Protein AF-A0A6H1RG09-F1 (afdb_monomer)

Foldseek 3Di:
DDPPPQWPDWAWDAAPNWTKIKTDGPVCVVQQWIWIWTDQAPDIDIFIFGDPDDPPDDRRVVNNVVCNVCNVVGHD

Mean predicted aligned error: 4.88 Å

Structure (mmCIF, N/CA/C/O backbone):
data_AF-A0A6H1RG09-F1
#
_entry.id   AF-A0A6H1RG09-F1
#
loop_
_atom_site.group_PDB
_atom_site.id
_atom_site.type_symbol
_atom_site.label_atom_id
_atom_site.label_alt_id
_atom_site.label_comp_id
_atom_site.label_asym_id
_atom_site.label_entity_id
_atom_site.label_seq_id
_atom_site.pdbx_PDB_ins_code
_atom_site.Cartn_x
_atom_site.Cartn_y
_atom_site.Cartn_z
_atom_site.occupancy
_atom_site.B_iso_or_equiv
_atom_site.auth_seq_id
_atom_site.auth_comp_id
_atom_site.auth_asym_id
_atom_site.auth_atom_id
_atom_site.pdbx_PDB_model_num
ATOM 1 N N . MET A 1 1 ? 23.704 -11.477 12.621 1.00 37.25 1 MET A N 1
ATOM 2 C CA . MET A 1 1 ? 22.285 -11.619 12.235 1.00 37.25 1 MET A CA 1
ATOM 3 C C . MET A 1 1 ? 22.133 -10.923 10.893 1.00 37.25 1 MET A C 1
ATOM 5 O O . MET A 1 1 ? 22.344 -9.721 10.842 1.00 37.25 1 MET A O 1
ATOM 9 N N . TRP A 1 2 ? 21.935 -11.663 9.802 1.00 40.56 2 TRP A N 1
ATOM 10 C CA . TRP A 1 2 ? 21.840 -11.080 8.460 1.00 40.56 2 TRP A CA 1
ATOM 11 C C . TRP A 1 2 ? 20.465 -10.428 8.305 1.00 40.56 2 TRP A C 1
ATOM 13 O O . TRP A 1 2 ? 19.474 -11.123 8.108 1.00 40.56 2 TRP A O 1
ATOM 23 N N . GLN A 1 3 ? 20.388 -9.106 8.443 1.00 53.16 3 GLN A N 1
A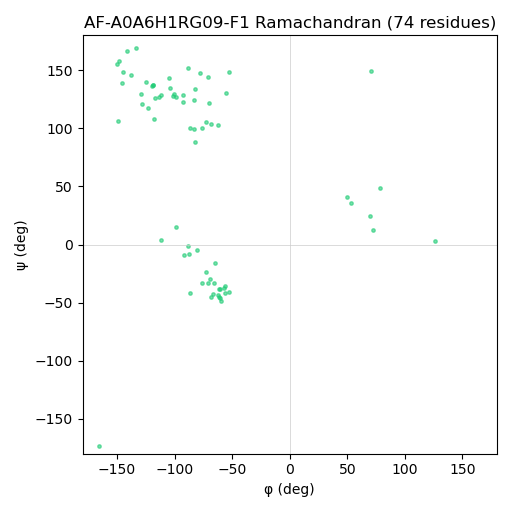TOM 24 C CA . GLN A 1 3 ? 19.231 -8.349 7.972 1.00 53.16 3 GLN A CA 1
ATOM 25 C C . GLN A 1 3 ? 19.451 -8.131 6.474 1.00 53.16 3 GLN A C 1
ATOM 27 O O . GLN A 1 3 ? 20.116 -7.184 6.063 1.00 53.16 3 GLN A O 1
ATOM 32 N N . GLN A 1 4 ? 19.001 -9.084 5.658 1.00 61.88 4 GLN A N 1
ATOM 33 C CA . GLN A 1 4 ? 18.905 -8.852 4.222 1.00 61.88 4 GLN A CA 1
ATOM 34 C C . GLN A 1 4 ? 17.730 -7.905 4.003 1.00 61.88 4 GLN A C 1
ATOM 36 O O . GLN A 1 4 ? 16.571 -8.279 4.167 1.00 61.88 4 GLN A O 1
ATOM 41 N N . ASP A 1 5 ? 18.052 -6.651 3.704 1.00 78.94 5 ASP A N 1
ATOM 42 C CA . ASP A 1 5 ? 17.077 -5.698 3.206 1.00 78.94 5 ASP A CA 1
ATOM 43 C C . ASP A 1 5 ? 16.653 -6.143 1.802 1.00 78.94 5 ASP A C 1
ATOM 45 O O . ASP A 1 5 ? 17.419 -6.023 0.842 1.00 78.94 5 ASP A O 1
ATOM 49 N N . ASN A 1 6 ? 15.465 -6.734 1.703 1.00 85.81 6 ASN A N 1
ATOM 50 C CA . ASN A 1 6 ? 14.900 -7.232 0.449 1.00 85.81 6 ASN A CA 1
ATOM 51 C C . ASN A 1 6 ? 14.107 -6.153 -0.297 1.00 85.81 6 ASN A C 1
ATOM 53 O O . ASN A 1 6 ? 13.641 -6.398 -1.406 1.00 85.81 6 ASN A O 1
ATOM 57 N N . TRP A 1 7 ? 13.997 -4.946 0.259 1.00 86.81 7 TRP A N 1
ATOM 58 C CA . TRP A 1 7 ? 13.194 -3.881 -0.322 1.00 86.81 7 TRP A CA 1
ATOM 59 C C . TRP A 1 7 ? 14.038 -2.990 -1.229 1.00 86.81 7 TRP A C 1
ATOM 61 O O . TRP A 1 7 ? 15.105 -2.507 -0.857 1.00 86.81 7 TRP A O 1
ATOM 71 N N . ALA A 1 8 ? 13.567 -2.770 -2.451 1.00 89.69 8 ALA A N 1
ATOM 72 C CA . ALA A 1 8 ? 14.050 -1.681 -3.292 1.00 89.69 8 ALA A CA 1
ATOM 73 C C . ALA A 1 8 ? 13.456 -0.343 -2.829 1.00 89.69 8 ALA A C 1
ATOM 75 O O . ALA A 1 8 ? 14.119 0.688 -2.904 1.00 89.69 8 ALA A O 1
ATOM 76 N N . LYS A 1 9 ? 12.218 -0.378 -2.323 1.00 89.56 9 LYS A N 1
ATOM 77 C CA . LYS A 1 9 ? 11.517 0.749 -1.705 1.00 89.56 9 LYS A CA 1
ATOM 78 C C . LYS A 1 9 ? 10.639 0.221 -0.579 1.00 89.56 9 LYS A C 1
ATOM 80 O O . LYS A 1 9 ? 9.994 -0.812 -0.746 1.00 89.56 9 LYS A O 1
ATOM 85 N N . PHE A 1 10 ? 10.606 0.928 0.542 1.00 92.50 10 PHE A N 1
ATOM 86 C CA . PHE A 1 10 ? 9.673 0.661 1.629 1.00 92.50 10 PHE A CA 1
ATOM 87 C C . PHE A 1 10 ? 9.358 1.971 2.345 1.00 92.50 10 PHE A C 1
ATOM 89 O O . PHE A 1 10 ? 10.183 2.486 3.099 1.00 92.50 10 PHE A O 1
ATOM 96 N N . ASP A 1 11 ? 8.154 2.484 2.123 1.00 94.44 11 ASP A N 1
ATOM 97 C CA . ASP A 1 11 ? 7.663 3.701 2.756 1.00 94.44 11 ASP A CA 1
ATOM 98 C C . ASP A 1 11 ? 6.542 3.351 3.726 1.00 94.44 11 ASP A C 1
ATOM 100 O O . ASP A 1 11 ? 5.582 2.665 3.370 1.00 94.44 11 ASP A O 1
ATOM 104 N N . ARG A 1 12 ? 6.661 3.840 4.962 1.00 95.81 12 ARG A N 1
ATOM 105 C CA . ARG A 1 12 ? 5.581 3.770 5.952 1.00 95.81 12 ARG A CA 1
ATOM 106 C C . ARG A 1 12 ? 4.618 4.918 5.715 1.00 95.81 12 ARG A C 1
ATOM 108 O O . ARG A 1 12 ? 5.048 6.058 5.559 1.00 95.81 12 ARG A O 1
ATOM 115 N N . LEU A 1 13 ? 3.333 4.604 5.732 1.00 96.25 13 LEU A N 1
ATOM 116 C CA . LEU A 1 13 ? 2.252 5.519 5.407 1.00 96.25 13 LEU A CA 1
ATOM 117 C C . LEU A 1 13 ? 1.143 5.408 6.456 1.00 96.25 13 LEU A C 1
ATOM 119 O O . LEU A 1 13 ? 1.105 4.483 7.270 1.00 96.25 13 LEU A O 1
ATOM 123 N N . GLU A 1 14 ? 0.210 6.345 6.390 1.00 96.50 14 GLU A N 1
ATOM 124 C CA . GLU A 1 14 ? -1.062 6.274 7.095 1.00 96.50 14 GLU A CA 1
ATOM 125 C C . GLU A 1 14 ? -2.177 6.544 6.084 1.00 96.50 14 GLU A C 1
ATOM 127 O O . GLU A 1 14 ? -2.100 7.510 5.325 1.00 96.50 14 GLU A O 1
ATOM 132 N N . ILE A 1 15 ? -3.189 5.676 6.042 1.00 95.44 15 ILE A N 1
ATOM 133 C CA . ILE A 1 15 ? -4.337 5.800 5.132 1.00 95.44 15 ILE A CA 1
ATOM 134 C C . ILE A 1 15 ? -5.608 5.689 5.966 1.00 95.44 15 ILE A C 1
ATOM 136 O O . ILE A 1 15 ? -5.812 4.684 6.637 1.00 95.44 15 ILE A O 1
ATOM 140 N N . ASP A 1 16 ? -6.464 6.713 5.942 1.00 94.81 16 ASP A N 1
ATOM 141 C CA . ASP A 1 16 ? -7.704 6.753 6.744 1.00 94.81 16 ASP A CA 1
ATOM 142 C C . ASP A 1 16 ? -7.466 6.506 8.259 1.00 94.81 16 ASP A C 1
ATOM 144 O O . ASP A 1 16 ? -8.250 5.858 8.957 1.00 94.81 16 ASP A O 1
ATOM 148 N N . GLY A 1 17 ? -6.334 6.998 8.782 1.00 94.62 17 GLY A N 1
ATOM 149 C CA . GLY A 1 17 ? -5.921 6.788 10.175 1.00 94.62 17 GLY A CA 1
ATOM 150 C C . GLY A 1 17 ? -5.444 5.366 10.491 1.00 94.62 17 GLY A C 1
ATOM 151 O O . GLY A 1 17 ? -5.338 5.004 11.663 1.00 94.62 17 GLY A O 1
ATOM 152 N N . ARG A 1 18 ? -5.203 4.537 9.468 1.00 94.50 18 ARG A N 1
ATOM 153 C CA . ARG A 1 18 ? -4.746 3.148 9.597 1.00 94.50 18 ARG A CA 1
ATOM 154 C C . ARG A 1 18 ? -3.268 3.043 9.234 1.00 94.50 18 ARG A C 1
ATOM 156 O O . ARG A 1 18 ? -2.842 3.688 8.270 1.00 94.50 18 ARG A O 1
ATOM 163 N N . PRO A 1 19 ? -2.499 2.186 9.925 1.00 96.62 19 PRO A N 1
ATOM 164 C CA . PRO A 1 19 ? -1.155 1.839 9.492 1.00 96.62 19 PRO A CA 1
ATOM 165 C C . PRO A 1 19 ? -1.168 1.314 8.056 1.00 96.62 19 PRO A C 1
ATOM 167 O O . PRO A 1 19 ? -1.948 0.421 7.710 1.00 96.62 19 PRO A O 1
ATOM 170 N N . ALA A 1 20 ? -0.286 1.866 7.231 1.00 97.06 20 ALA A N 1
ATOM 171 C CA . ALA A 1 20 ? -0.131 1.482 5.841 1.00 97.06 20 ALA A CA 1
ATOM 172 C C . ALA A 1 20 ? 1.347 1.478 5.431 1.00 97.06 20 ALA A C 1
ATOM 174 O O . ALA A 1 20 ? 2.224 1.996 6.129 1.00 97.06 20 ALA A O 1
ATOM 175 N N . ALA A 1 21 ? 1.636 0.877 4.285 1.00 96.94 21 ALA A N 1
ATOM 176 C CA . ALA A 1 21 ? 2.942 0.955 3.651 1.00 96.94 21 ALA A CA 1
ATOM 177 C C . ALA A 1 21 ? 2.815 0.859 2.131 1.00 96.94 21 ALA A C 1
ATOM 179 O O . ALA A 1 21 ? 1.873 0.259 1.614 1.00 96.94 21 ALA A O 1
ATOM 180 N N . SER A 1 22 ? 3.796 1.408 1.421 1.00 95.81 22 SER A N 1
ATOM 181 C CA . SER A 1 22 ? 4.036 1.081 0.015 1.00 95.81 22 SER A CA 1
ATOM 182 C C . SER A 1 22 ? 5.430 0.501 -0.142 1.00 95.81 22 SER A C 1
ATOM 184 O O . SER A 1 22 ? 6.378 1.023 0.448 1.00 95.81 22 SER A O 1
ATOM 186 N N . ALA A 1 23 ? 5.570 -0.563 -0.921 1.00 93.62 23 ALA A N 1
ATOM 187 C CA . ALA A 1 23 ? 6.822 -1.285 -1.032 1.00 93.62 23 ALA A CA 1
ATOM 188 C C . ALA A 1 23 ? 7.060 -1.838 -2.437 1.00 93.62 23 ALA A C 1
ATOM 190 O O . ALA A 1 23 ? 6.134 -2.235 -3.140 1.00 93.62 23 ALA A O 1
ATOM 191 N N . ILE A 1 24 ? 8.336 -1.904 -2.807 1.00 91.62 24 ILE A N 1
ATOM 192 C CA . ILE A 1 24 ? 8.827 -2.604 -3.992 1.00 91.62 24 ILE A CA 1
ATOM 193 C C . ILE A 1 24 ? 9.861 -3.602 -3.496 1.00 91.62 24 ILE A C 1
ATOM 195 O O . ILE A 1 24 ? 10.889 -3.206 -2.940 1.00 91.62 24 ILE A O 1
ATOM 199 N N . ASP A 1 25 ? 9.606 -4.890 -3.688 1.00 88.75 25 ASP A N 1
ATOM 200 C CA . ASP A 1 25 ? 10.610 -5.924 -3.442 1.00 88.75 25 ASP A CA 1
ATOM 201 C C . ASP A 1 25 ? 11.712 -5.860 -4.515 1.00 88.75 25 ASP A C 1
ATOM 203 O O . ASP A 1 25 ? 11.447 -5.588 -5.690 1.00 88.75 25 ASP A O 1
ATOM 207 N N . LYS A 1 26 ? 12.969 -6.123 -4.141 1.00 88.50 26 LYS A N 1
ATOM 208 C CA . LYS A 1 26 ? 14.107 -6.092 -5.079 1.00 88.50 26 LYS A CA 1
ATOM 209 C C . LYS A 1 26 ? 13.908 -7.029 -6.270 1.00 88.50 26 LYS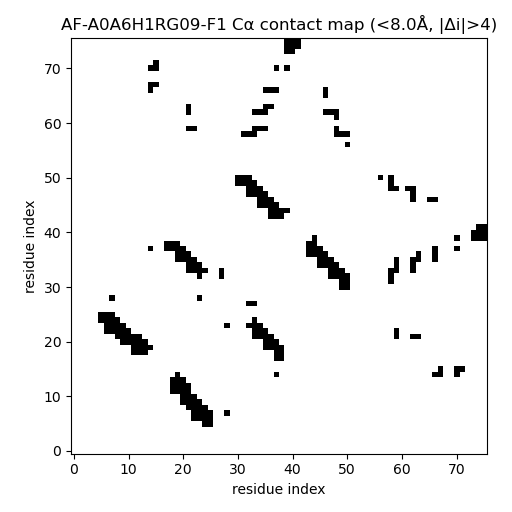 A C 1
ATOM 211 O O . LYS A 1 26 ? 14.296 -6.664 -7.379 1.00 88.50 26 LYS A O 1
ATOM 216 N N . SER A 1 27 ? 13.281 -8.190 -6.076 1.00 85.12 27 SER A N 1
ATOM 217 C CA . SER A 1 27 ? 12.967 -9.138 -7.154 1.00 85.12 27 SER A CA 1
ATOM 218 C C . SER A 1 27 ? 11.833 -8.660 -8.069 1.00 85.12 27 SER A C 1
ATOM 220 O O . SER A 1 27 ? 11.788 -9.038 -9.238 1.00 85.12 27 SER A O 1
ATOM 222 N N . ALA A 1 28 ? 10.963 -7.777 -7.571 1.00 81.56 28 ALA A N 1
ATOM 223 C CA . ALA A 1 28 ? 9.806 -7.246 -8.288 1.00 81.56 28 ALA A CA 1
ATOM 224 C C . ALA A 1 28 ? 10.121 -5.995 -9.131 1.00 81.56 28 ALA A C 1
ATOM 226 O O . ALA A 1 28 ? 9.297 -5.578 -9.944 1.00 81.56 28 ALA A O 1
ATOM 227 N N . THR A 1 29 ? 11.325 -5.425 -9.002 1.00 78.94 29 THR A N 1
ATOM 228 C CA . THR A 1 29 ? 11.746 -4.225 -9.752 1.00 78.94 29 THR A CA 1
ATOM 229 C C . THR A 1 29 ? 11.646 -4.389 -11.272 1.00 78.94 29 THR A C 1
ATOM 231 O O . THR A 1 29 ? 11.157 -3.491 -11.951 1.00 78.94 29 THR A O 1
ATOM 234 N N . GLN A 1 30 ? 12.040 -5.544 -11.823 1.00 78.81 30 GLN A N 1
ATOM 235 C CA . GLN A 1 30 ? 11.928 -5.813 -13.267 1.00 78.81 30 GLN A CA 1
ATOM 236 C C . GLN A 1 30 ? 10.475 -5.963 -13.732 1.00 78.81 30 GLN A C 1
ATOM 238 O O . GLN A 1 30 ? 10.159 -5.633 -14.873 1.00 78.81 30 GLN A O 1
ATOM 243 N N . ALA A 1 31 ? 9.599 -6.442 -12.847 1.00 77.94 31 ALA A N 1
ATOM 244 C CA . ALA A 1 31 ? 8.165 -6.552 -13.095 1.00 77.94 31 ALA A CA 1
ATOM 245 C C . ALA A 1 31 ? 7.423 -5.223 -12.888 1.00 77.94 31 ALA A C 1
ATOM 247 O O . ALA A 1 31 ? 6.223 -5.165 -13.150 1.00 77.94 31 ALA A O 1
ATOM 248 N N . ARG A 1 32 ? 8.129 -4.177 -12.423 1.00 82.38 32 ARG A N 1
ATOM 249 C CA . ARG A 1 32 ? 7.574 -2.851 -12.118 1.00 82.38 32 ARG A CA 1
ATOM 250 C C . ARG A 1 32 ? 6.335 -2.920 -11.247 1.00 82.38 32 ARG A C 1
ATOM 252 O O . ARG A 1 32 ? 5.328 -2.267 -11.496 1.00 82.38 32 ARG A O 1
ATOM 259 N N . LEU A 1 33 ? 6.397 -3.805 -10.266 1.00 88.19 33 LEU A N 1
ATOM 260 C CA . LEU A 1 33 ? 5.305 -4.039 -9.352 1.00 88.19 33 LEU A CA 1
ATOM 261 C C . LEU A 1 33 ? 5.578 -3.258 -8.073 1.00 88.19 33 LEU A C 1
ATOM 263 O O . LEU A 1 33 ? 6.645 -3.396 -7.471 1.00 88.19 33 LEU A O 1
ATOM 267 N N . CYS A 1 34 ? 4.601 -2.459 -7.664 1.00 92.44 34 CYS A N 1
ATOM 268 C CA . CYS A 1 34 ? 4.564 -1.871 -6.339 1.00 92.44 34 CYS A CA 1
ATOM 269 C C . CYS A 1 34 ? 3.328 -2.343 -5.588 1.00 92.44 34 CYS A C 1
ATOM 271 O O . CYS A 1 34 ? 2.220 -2.362 -6.128 1.00 92.44 34 CYS A O 1
ATOM 273 N N . SER A 1 35 ? 3.533 -2.677 -4.322 1.00 94.75 35 SER A N 1
ATOM 274 C CA . SER A 1 35 ? 2.476 -3.064 -3.404 1.00 94.75 35 SER A CA 1
ATOM 275 C C . SER A 1 35 ? 2.146 -1.890 -2.493 1.00 94.75 35 SER A C 1
ATOM 277 O O . SER A 1 35 ? 3.033 -1.356 -1.831 1.00 94.75 35 SER A O 1
ATOM 279 N N . ALA A 1 36 ? 0.875 -1.513 -2.403 1.00 96.62 36 ALA A N 1
ATOM 280 C CA . ALA A 1 36 ? 0.347 -0.708 -1.306 1.00 96.62 36 ALA A CA 1
ATOM 281 C C . ALA A 1 36 ? -0.455 -1.614 -0.372 1.00 96.62 36 ALA A C 1
ATOM 283 O O . ALA A 1 36 ? -1.248 -2.434 -0.827 1.00 96.62 36 ALA A O 1
ATOM 284 N N . LEU A 1 37 ? -0.263 -1.480 0.935 1.00 96.44 37 LEU A N 1
ATOM 285 C CA . LEU A 1 37 ? -0.957 -2.295 1.925 1.00 96.44 37 LEU 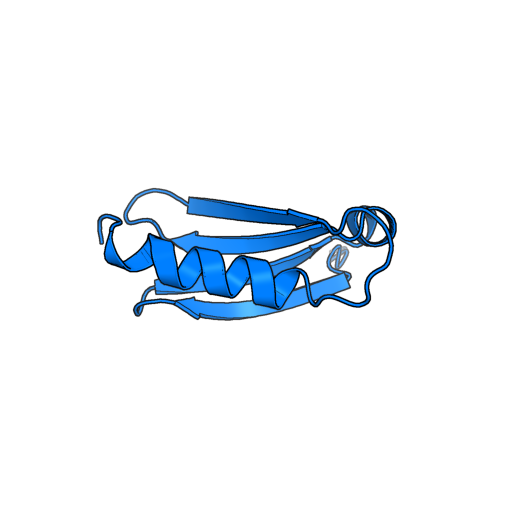A CA 1
ATOM 286 C C . LEU A 1 37 ? -1.418 -1.463 3.113 1.00 96.44 37 LEU A C 1
ATOM 288 O O . LEU A 1 37 ? -0.738 -0.521 3.512 1.00 96.44 37 LEU A O 1
ATOM 292 N N . PHE A 1 38 ? -2.567 -1.817 3.681 1.00 97.25 38 PHE A N 1
ATOM 293 C CA . PHE A 1 38 ? -3.125 -1.148 4.856 1.00 97.25 38 PHE A CA 1
ATOM 294 C C . PHE A 1 38 ? -3.931 -2.117 5.730 1.00 97.25 38 PHE A C 1
ATOM 296 O O . PHE A 1 38 ? -4.395 -3.164 5.264 1.00 97.25 38 PHE A O 1
ATOM 303 N N . ASP A 1 39 ? -4.087 -1.761 7.005 1.00 96.81 39 ASP A N 1
ATOM 304 C CA . ASP A 1 39 ? -4.894 -2.509 7.975 1.00 96.81 39 ASP A CA 1
ATOM 305 C C . ASP A 1 39 ? -6.400 -2.406 7.674 1.00 96.81 39 ASP A C 1
ATOM 307 O O . ASP A 1 39 ? -6.984 -1.319 7.666 1.00 96.81 39 ASP A O 1
ATOM 311 N N . ALA A 1 40 ? -7.041 -3.554 7.464 1.00 95.50 40 ALA A N 1
ATOM 312 C CA . ALA A 1 40 ? -8.454 -3.675 7.120 1.00 95.50 40 ALA A CA 1
ATOM 313 C C . ALA A 1 40 ? -9.370 -4.008 8.320 1.00 95.50 40 ALA A C 1
ATOM 315 O O . ALA A 1 40 ? -10.514 -4.407 8.103 1.00 95.50 40 ALA A O 1
ATOM 316 N N . GLY A 1 41 ? -8.892 -3.860 9.564 1.00 92.44 41 GLY A N 1
ATOM 317 C CA . GLY A 1 41 ? -9.696 -4.068 10.778 1.00 92.44 41 GLY A CA 1
ATOM 318 C C . GLY A 1 41 ? -9.883 -5.546 11.123 1.00 92.44 41 GLY A C 1
ATOM 319 O O . GLY A 1 41 ? -10.999 -6.022 11.321 1.00 92.44 41 GLY A O 1
ATOM 320 N N . GLY A 1 42 ? -8.780 -6.300 11.124 1.00 93.19 42 GLY A N 1
ATOM 321 C CA . GLY A 1 42 ? -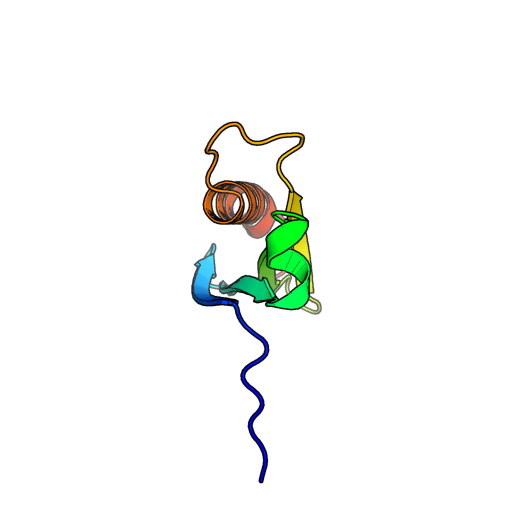8.766 -7.757 11.344 1.00 93.19 42 GLY A CA 1
ATOM 322 C C . GLY A 1 42 ? -8.047 -8.551 10.251 1.00 93.19 42 GLY A C 1
ATOM 323 O O . GLY A 1 42 ? -7.996 -9.779 10.302 1.00 93.19 42 GLY A O 1
ATOM 324 N N . GLY A 1 43 ? -7.474 -7.856 9.271 1.00 93.81 43 GLY A N 1
ATOM 325 C CA . GLY A 1 43 ? -6.676 -8.428 8.196 1.00 93.81 43 GLY A CA 1
ATOM 326 C C . GLY A 1 43 ? -5.887 -7.346 7.467 1.00 93.81 43 GLY A C 1
ATOM 327 O O . GLY A 1 43 ? -5.886 -6.185 7.868 1.00 93.81 43 GLY A O 1
ATOM 328 N N . VAL A 1 44 ? -5.230 -7.726 6.377 1.00 95.62 44 VAL A N 1
ATOM 329 C CA . VAL A 1 44 ? -4.485 -6.801 5.518 1.00 95.62 44 VAL A CA 1
ATOM 330 C C . VAL A 1 44 ? -5.082 -6.822 4.121 1.00 95.62 44 VAL A C 1
ATOM 332 O O . VAL A 1 44 ? -5.394 -7.889 3.590 1.00 95.62 44 VAL A O 1
ATOM 335 N N . ILE A 1 45 ? -5.230 -5.646 3.521 1.00 96.62 45 ILE A N 1
ATOM 336 C CA . ILE A 1 45 ? -5.461 -5.531 2.083 1.00 96.62 45 ILE A CA 1
ATOM 337 C C . ILE A 1 45 ? -4.136 -5.177 1.436 1.00 96.62 45 ILE A C 1
ATOM 339 O O . ILE A 1 45 ? -3.462 -4.251 1.879 1.00 96.62 45 ILE A O 1
ATOM 343 N N . ILE A 1 46 ? -3.781 -5.931 0.399 1.00 96.25 46 ILE A N 1
ATOM 344 C CA . ILE A 1 46 ? -2.587 -5.726 -0.416 1.00 96.25 46 ILE A CA 1
ATOM 345 C C . ILE A 1 46 ? -3.065 -5.418 -1.830 1.00 96.25 46 ILE A C 1
ATOM 347 O O . ILE A 1 46 ? -3.877 -6.152 -2.395 1.00 96.25 46 ILE A O 1
ATOM 351 N N . ILE A 1 47 ? -2.592 -4.305 -2.369 1.00 95.94 47 ILE A N 1
ATOM 352 C CA . ILE A 1 47 ? -2.912 -3.812 -3.701 1.00 95.94 47 ILE A CA 1
ATOM 353 C C . ILE A 1 47 ? -1.613 -3.791 -4.483 1.00 95.94 47 ILE A C 1
ATOM 355 O O . ILE A 1 47 ? -0.762 -2.935 -4.250 1.00 95.94 47 ILE A O 1
ATOM 359 N N . ASP A 1 48 ? -1.494 -4.721 -5.419 1.00 93.81 48 ASP A N 1
ATOM 360 C CA . ASP A 1 48 ? -0.377 -4.763 -6.347 1.00 93.81 48 ASP A CA 1
ATOM 361 C C . ASP A 1 48 ? -0.743 -4.002 -7.615 1.00 93.81 48 ASP A C 1
ATOM 363 O O . ASP A 1 48 ? -1.729 -4.307 -8.293 1.00 93.81 48 ASP A O 1
ATOM 367 N N . VAL A 1 49 ? 0.065 -2.999 -7.934 1.00 92.00 49 VAL A N 1
ATOM 368 C CA . VAL A 1 49 ? -0.018 -2.260 -9.188 1.00 92.00 49 VAL A CA 1
ATOM 369 C C . VAL A 1 49 ? 1.244 -2.548 -9.972 1.00 92.00 49 VAL A C 1
ATOM 371 O O . VAL A 1 49 ? 2.353 -2.384 -9.470 1.00 92.00 49 VAL A O 1
ATOM 374 N N . SER A 1 50 ? 1.058 -2.984 -11.212 1.00 90.44 50 SER A N 1
ATOM 375 C CA . SER A 1 50 ? 2.137 -3.179 -12.169 1.00 90.44 50 SER A CA 1
ATOM 376 C C . SER A 1 50 ? 1.854 -2.398 -13.434 1.00 90.44 50 SER A C 1
ATOM 378 O O . SER A 1 50 ? 0.722 -2.405 -13.932 1.00 90.44 50 SER A O 1
ATOM 380 N N . GLU A 1 51 ? 2.883 -1.795 -14.003 1.00 82.44 51 GLU A N 1
ATOM 381 C CA . GLU A 1 51 ? 2.764 -1.109 -15.277 1.00 82.44 51 GLU A CA 1
ATOM 382 C C . GLU A 1 51 ? 2.879 -2.091 -16.456 1.00 82.44 51 GLU A C 1
ATOM 384 O O . GLU A 1 51 ? 3.859 -2.829 -16.598 1.00 82.44 51 GLU A O 1
ATOM 389 N N . PHE A 1 52 ? 1.878 -2.109 -17.343 1.00 74.38 52 PHE A N 1
ATOM 390 C CA . PHE A 1 52 ? 1.978 -2.866 -18.590 1.00 74.38 52 PHE A CA 1
ATOM 391 C C . PHE A 1 52 ? 2.720 -2.034 -19.642 1.00 74.38 52 PHE A C 1
ATOM 393 O O . PHE A 1 52 ? 2.115 -1.205 -20.329 1.00 74.38 52 PHE A O 1
ATOM 400 N N . ARG A 1 53 ? 4.018 -2.340 -19.802 1.00 72.25 53 ARG A N 1
ATOM 401 C CA . ARG A 1 53 ? 5.024 -1.578 -20.577 1.00 72.25 53 ARG A CA 1
ATOM 402 C C . ARG A 1 53 ? 5.383 -0.256 -19.903 1.00 72.25 53 ARG A C 1
ATOM 404 O O . ARG A 1 53 ? 4.539 0.344 -19.268 1.00 72.25 53 ARG A O 1
ATOM 411 N N . ASP A 1 54 ? 6.621 0.188 -20.097 1.00 76.12 54 ASP A N 1
ATOM 412 C CA . ASP A 1 54 ? 7.123 1.445 -19.537 1.00 76.12 54 A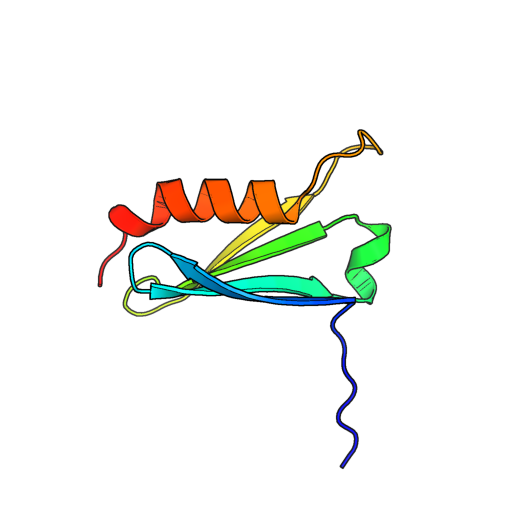SP A CA 1
ATOM 413 C C . ASP A 1 54 ? 6.361 2.662 -20.063 1.00 76.12 54 ASP A C 1
ATOM 415 O O . ASP A 1 54 ? 6.576 3.073 -21.206 1.00 76.12 54 ASP A O 1
ATOM 419 N N . GLN A 1 55 ? 5.463 3.216 -19.253 1.00 81.00 55 GLN A N 1
ATOM 420 C CA . GLN A 1 55 ? 4.774 4.480 -19.525 1.00 81.00 55 GLN A CA 1
ATOM 421 C C . GLN A 1 55 ? 5.214 5.585 -18.553 1.00 81.00 55 GLN A C 1
ATOM 423 O O . GLN A 1 55 ? 4.714 6.708 -18.648 1.00 81.00 55 GLN A O 1
ATOM 428 N N . GLY A 1 56 ? 6.177 5.305 -17.667 1.00 80.81 56 GLY A N 1
ATOM 429 C CA . GLY A 1 56 ? 6.685 6.252 -16.677 1.00 80.81 56 GLY A CA 1
ATOM 430 C C . GLY A 1 56 ? 5.684 6.591 -15.569 1.00 80.81 56 GLY A C 1
ATOM 431 O O . GLY A 1 56 ? 5.768 7.679 -14.995 1.00 80.81 56 GLY A O 1
ATOM 432 N N . LEU A 1 57 ? 4.716 5.714 -15.292 1.00 83.62 57 LEU A N 1
ATOM 433 C CA . LEU A 1 57 ? 3.771 5.877 -14.187 1.00 83.62 57 LEU A CA 1
ATOM 434 C C . LEU A 1 57 ? 4.424 5.510 -12.847 1.00 83.62 57 LEU A C 1
ATOM 436 O O . LEU A 1 57 ? 5.260 4.620 -12.778 1.00 83.62 57 LEU A O 1
ATOM 440 N N . ASP A 1 58 ? 4.011 6.179 -11.767 1.00 87.44 58 ASP A N 1
ATOM 441 C CA . ASP A 1 58 ? 4.380 5.783 -10.402 1.00 87.44 58 ASP A CA 1
ATOM 442 C C . ASP A 1 58 ? 3.378 4.740 -9.895 1.00 87.44 58 ASP A C 1
ATOM 444 O O . ASP A 1 58 ? 2.251 5.061 -9.491 1.00 87.44 58 ASP A O 1
ATOM 448 N N . GLU A 1 59 ? 3.776 3.471 -9.939 1.00 87.56 59 GLU A N 1
ATOM 449 C CA . GLU A 1 59 ? 2.922 2.348 -9.561 1.00 87.56 59 GLU A CA 1
ATOM 450 C C . GLU A 1 59 ? 2.577 2.382 -8.069 1.00 87.56 59 GLU A C 1
ATOM 452 O O . GLU A 1 59 ? 1.456 2.041 -7.685 1.00 87.56 59 GLU A O 1
ATOM 457 N N . CYS A 1 60 ? 3.490 2.867 -7.222 1.00 91.12 60 CYS A N 1
ATOM 458 C CA . CYS A 1 60 ? 3.231 3.014 -5.792 1.00 91.12 60 CYS A CA 1
ATOM 459 C C . CYS A 1 60 ? 2.190 4.093 -5.519 1.00 91.12 60 CYS A C 1
ATOM 461 O O . CYS A 1 60 ? 1.268 3.864 -4.737 1.00 91.12 60 CYS A O 1
ATOM 463 N N . ALA A 1 61 ? 2.296 5.250 -6.176 1.00 92.88 61 ALA A N 1
ATOM 464 C CA . ALA A 1 61 ? 1.286 6.299 -6.061 1.00 92.88 61 ALA A CA 1
ATOM 465 C C . ALA A 1 61 ? -0.087 5.804 -6.547 1.00 92.88 61 ALA A C 1
ATOM 467 O O . AL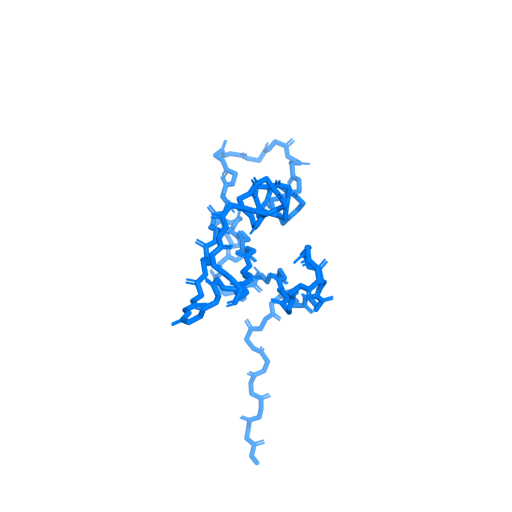A A 1 61 ? -1.111 6.100 -5.928 1.00 92.88 61 ALA A O 1
ATOM 468 N N . GLY A 1 62 ? -0.116 4.995 -7.613 1.00 93.12 62 GLY A N 1
ATOM 469 C CA . GLY A 1 62 ? -1.325 4.315 -8.078 1.00 93.12 62 GLY A CA 1
ATOM 470 C C . GLY A 1 62 ? -1.921 3.379 -7.023 1.00 93.12 62 GLY A C 1
ATOM 471 O O . GLY A 1 62 ? -3.116 3.464 -6.730 1.00 9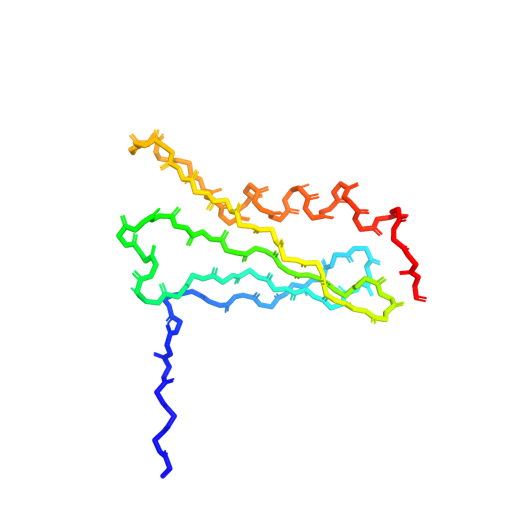3.12 62 GLY A O 1
ATOM 472 N N . GLY A 1 63 ? -1.091 2.530 -6.412 1.00 94.25 63 GLY A N 1
ATOM 473 C CA . GLY A 1 63 ? -1.505 1.608 -5.352 1.00 94.25 63 GLY A CA 1
ATOM 474 C C . GLY A 1 63 ? -2.047 2.334 -4.122 1.00 94.25 63 GLY A C 1
ATOM 475 O O . GLY A 1 63 ? -3.117 1.985 -3.624 1.00 94.25 63 GLY A O 1
ATOM 476 N N . VAL A 1 64 ? -1.365 3.393 -3.676 1.00 96.25 64 VAL A N 1
ATOM 477 C CA . VAL A 1 64 ? -1.801 4.224 -2.541 1.00 96.25 64 VAL A CA 1
ATOM 478 C C . VAL A 1 64 ? -3.141 4.892 -2.837 1.00 96.25 64 VAL A C 1
ATOM 480 O O . VAL A 1 64 ? -4.045 4.828 -2.011 1.00 96.25 64 VAL A O 1
ATOM 483 N N . LYS A 1 65 ? -3.334 5.437 -4.039 1.00 96.38 65 LYS A N 1
ATOM 484 C CA . LYS A 1 65 ? -4.612 6.048 -4.434 1.00 96.38 65 LYS A CA 1
ATOM 485 C C . LYS A 1 65 ? -5.776 5.050 -4.423 1.00 96.38 65 LYS A C 1
ATOM 487 O O . LYS A 1 65 ? -6.896 5.396 -4.045 1.00 96.38 65 LYS A O 1
ATOM 492 N N . ILE A 1 66 ? -5.536 3.806 -4.841 1.00 96.19 66 ILE A N 1
ATOM 493 C CA . ILE A 1 66 ? -6.538 2.734 -4.747 1.00 96.19 66 ILE A CA 1
ATOM 494 C C . ILE A 1 66 ? -6.807 2.397 -3.274 1.00 96.19 66 ILE A C 1
ATOM 496 O O . ILE A 1 66 ? -7.967 2.257 -2.884 1.00 96.19 66 ILE A O 1
ATOM 500 N N . ALA A 1 67 ? -5.765 2.321 -2.443 1.00 96.56 67 ALA A N 1
ATOM 501 C CA . ALA A 1 67 ? -5.893 2.058 -1.012 1.00 96.56 67 ALA A CA 1
ATOM 502 C C . ALA A 1 67 ? -6.724 3.139 -0.302 1.00 96.56 67 ALA A C 1
ATOM 504 O O . ALA A 1 67 ? -7.663 2.803 0.416 1.00 96.56 67 ALA A O 1
ATOM 505 N N . GLU A 1 68 ? -6.465 4.418 -0.576 1.00 97.19 68 GLU A N 1
ATOM 506 C CA . GLU A 1 68 ? -7.251 5.557 -0.077 1.00 97.19 68 GLU A CA 1
ATOM 507 C C . GLU A 1 68 ? -8.727 5.463 -0.470 1.00 97.19 68 GLU A C 1
ATOM 509 O O . GLU A 1 68 ? -9.612 5.796 0.317 1.00 97.19 68 GLU A O 1
ATOM 514 N N . ALA A 1 69 ? -9.015 4.969 -1.676 1.00 97.62 69 ALA A N 1
ATOM 515 C CA . ALA A 1 69 ? -10.386 4.777 -2.116 1.00 97.62 69 ALA A CA 1
ATOM 516 C C . ALA A 1 69 ? -11.080 3.617 -1.383 1.00 97.62 69 ALA A C 1
ATOM 518 O O . ALA A 1 69 ? -12.295 3.674 -1.194 1.00 97.62 69 ALA A O 1
ATOM 519 N N . ILE A 1 70 ? -10.358 2.556 -1.006 1.00 96.81 70 ILE A N 1
ATOM 520 C CA . ILE A 1 70 ? -10.927 1.349 -0.381 1.00 96.81 70 ILE A CA 1
ATOM 521 C C . ILE A 1 70 ? -11.037 1.492 1.142 1.00 96.81 70 ILE A C 1
ATOM 523 O O . ILE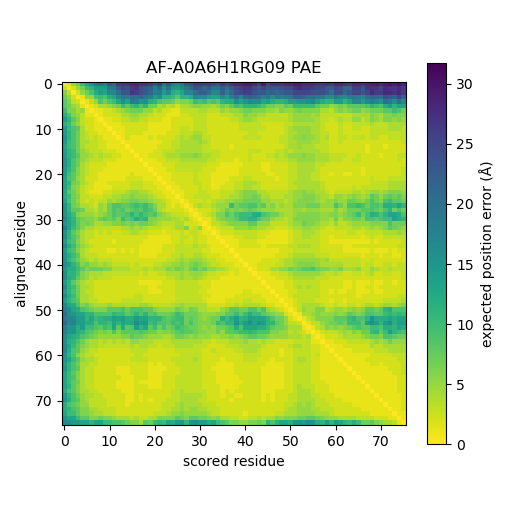 A 1 70 ? -12.063 1.104 1.703 1.00 96.81 70 ILE A O 1
ATOM 527 N N . ALA A 1 71 ? -10.024 2.052 1.805 1.00 96.12 71 ALA A N 1
ATOM 528 C CA . ALA A 1 71 ? -9.875 2.042 3.263 1.00 96.12 71 ALA A CA 1
ATOM 529 C C . ALA A 1 71 ? -11.098 2.549 4.059 1.00 96.12 71 ALA A C 1
ATOM 531 O O . ALA A 1 71 ? -11.487 1.860 5.008 1.00 96.12 71 ALA A O 1
ATOM 532 N N . PRO A 1 72 ? -11.800 3.630 3.653 1.00 96.25 72 PRO A N 1
ATOM 533 C CA . PRO A 1 72 ? -12.982 4.115 4.376 1.00 96.25 72 PRO A CA 1
ATOM 534 C C . PRO A 1 72 ? -14.165 3.138 4.380 1.00 96.25 72 PRO A C 1
ATOM 536 O O . PRO A 1 72 ? -15.113 3.307 5.144 1.00 96.25 72 PRO A O 1
ATOM 539 N N . ARG A 1 73 ? -14.150 2.132 3.496 1.00 95.19 73 ARG A N 1
ATOM 540 C CA . ARG A 1 73 ? -15.201 1.11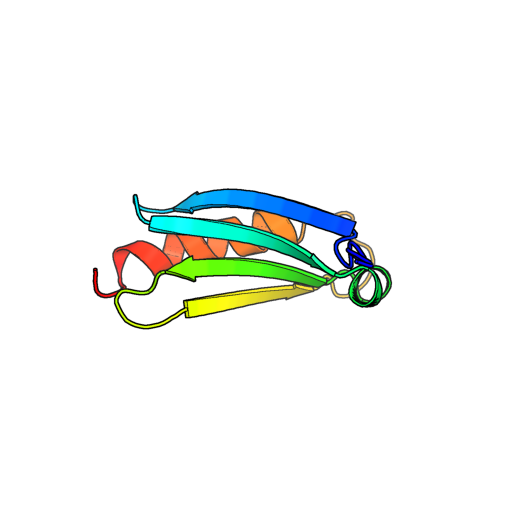0 3.389 1.00 95.19 73 ARG A CA 1
ATOM 541 C C . ARG A 1 73 ? -14.906 -0.127 4.232 1.00 95.19 73 ARG A C 1
ATOM 543 O O . ARG A 1 73 ? -15.765 -1.001 4.321 1.00 95.19 73 ARG A O 1
ATOM 550 N N . MET A 1 74 ? -13.703 -0.234 4.793 1.00 94.62 74 MET A N 1
ATOM 551 C CA . MET A 1 74 ? -13.277 -1.403 5.554 1.00 94.62 74 MET A CA 1
ATOM 552 C C . MET A 1 74 ? -13.645 -1.274 7.035 1.00 94.62 74 MET A C 1
ATOM 554 O O . MET A 1 74 ? -13.704 -0.156 7.557 1.00 94.62 74 MET A O 1
ATOM 558 N N . PRO A 1 75 ? -13.855 -2.399 7.741 1.00 90.38 75 PRO A N 1
ATOM 559 C CA . PRO A 1 75 ? -13.968 -2.409 9.198 1.00 90.38 75 PRO A CA 1
ATOM 560 C C . PRO A 1 75 ? -12.774 -1.710 9.860 1.00 90.38 75 PRO A C 1
ATOM 562 O O . PRO A 1 75 ? -11.679 -1.696 9.295 1.00 90.38 75 PRO A O 1
ATOM 565 N N . LYS A 1 76 ? -12.983 -1.079 11.018 1.00 81.81 76 LYS A N 1
ATOM 566 C CA . LYS A 1 76 ? -11.891 -0.568 11.860 1.00 81.81 76 LYS A CA 1
ATOM 567 C C . LYS A 1 76 ? -11.488 -1.622 12.874 1.00 81.81 76 LYS A C 1
ATOM 569 O O . LYS A 1 76 ? -12.413 -2.244 13.438 1.00 81.81 76 LYS A O 1
#

Solvent-accessible surface area (backbone atoms only — not comparable to full-atom values): 4405 Å² total; per-residue (Å²): 133,88,79,76,80,58,57,71,39,77,45,84,45,72,48,90,91,25,64,26,34,37,37,22,44,55,86,32,57,88,61,43,37,15,35,16,35,36,58,39,48,92,52,75,48,76,36,78,25,59,60,90,62,96,78,84,74,61,32,42,63,52,15,43,54,52,45,60,69,48,50,82,77,42,55,114

pLDDT: mean 88.67, std 11.69, range [37.25, 97.62]

Nearest PDB structures (foldseek):
  4nen-assembly1_A  TM=5.899E-01  e=7.644E+00  Homo sapiens
  3cwy-assembly1_A-2  TM=3.343E-01  e=3.459E+00  Helicobacter pylori

Secondary structure (DSSP, 8-state):
------EEEEEEEEETTEEEEEEEEGGGTTTTEEEEEEE-SSSEEEEEEE-SS-----HHHHHHHHHHHHGGGS--

Radius of gyration: 13.11 Å; Cα contacts (8 Å, |Δi|>4): 133; chains: 1; bounding box: 38×18×33 Å

Sequence (76 aa):
MWQQDNWAKFDRLEIDGRPAASAIDKSATQARLCSALFDAGGGVIIIDVSEFRDQGLDECAGGVKIAEAIAPRMPK